Protein AF-A0A5A7XW42-F1 (afdb_monomer_lite)

Radius of gyration: 21.09 Å; chains: 1; bounding box: 44×24×58 Å

Structure (mmCIF, N/CA/C/O backbone):
data_AF-A0A5A7XW42-F1
#
_entry.id   AF-A0A5A7XW42-F1
#
loop_
_atom_site.group_PDB
_atom_site.id
_atom_site.type_symbol
_atom_site.label_atom_id
_atom_site.label_alt_id
_atom_site.label_comp_id
_atom_site.label_asym_id
_atom_site.label_entity_id
_atom_site.label_seq_id
_atom_site.pdbx_PDB_ins_code
_atom_site.Cartn_x
_atom_site.Cartn_y
_atom_site.Cartn_z
_atom_site.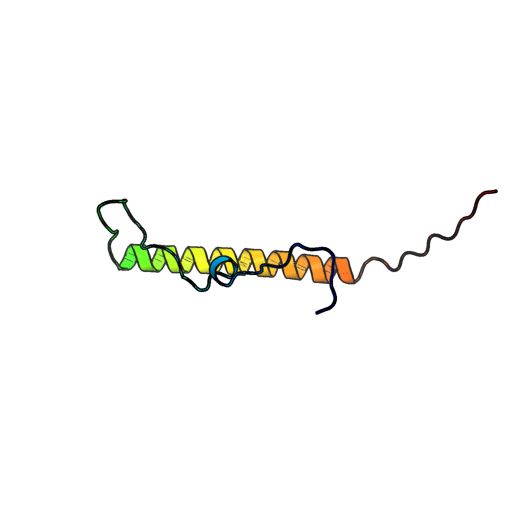occupancy
_atom_site.B_iso_or_equiv
_atom_site.auth_seq_id
_atom_site.auth_comp_id
_atom_site.auth_asym_id
_atom_site.auth_atom_id
_atom_site.pdbx_PDB_model_num
ATOM 1 N N . LEU A 1 1 ? 25.399 -5.006 -4.766 1.00 71.62 1 LEU A N 1
ATOM 2 C CA . LEU A 1 1 ? 24.478 -4.804 -5.906 1.00 71.62 1 LEU A CA 1
ATOM 3 C C . LEU A 1 1 ? 25.190 -3.895 -6.886 1.00 71.62 1 LEU A C 1
ATOM 5 O O . LEU A 1 1 ? 25.661 -2.848 -6.458 1.00 71.62 1 LEU A O 1
ATOM 9 N N . GLU A 1 2 ? 25.325 -4.309 -8.144 1.00 77.31 2 GLU A N 1
ATOM 10 C CA . GLU A 1 2 ? 25.761 -3.391 -9.204 1.00 77.31 2 GLU A CA 1
ATOM 11 C C . GLU A 1 2 ? 24.698 -2.304 -9.390 1.00 77.31 2 GLU A C 1
ATOM 13 O O . GLU A 1 2 ? 23.551 -2.507 -9.000 1.00 77.31 2 GLU A O 1
ATOM 18 N N . TYR A 1 3 ? 25.054 -1.139 -9.917 1.00 73.62 3 TYR A N 1
ATOM 19 C CA . TYR A 1 3 ? 24.089 -0.062 -10.126 1.00 73.62 3 TYR A CA 1
ATOM 20 C C . TYR A 1 3 ? 23.418 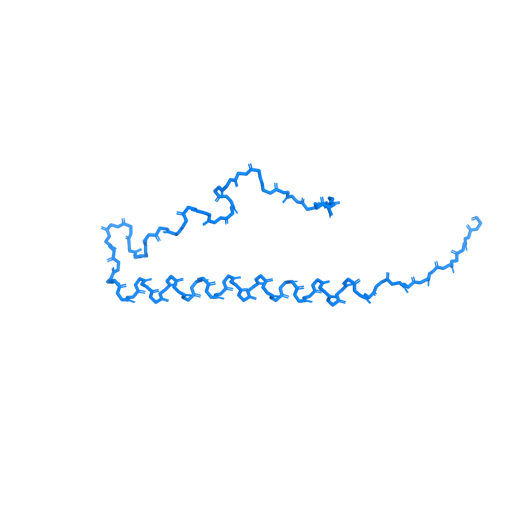-0.214 -11.497 1.00 73.62 3 TYR A C 1
ATOM 22 O O . TYR A 1 3 ? 24.077 -0.059 -12.518 1.00 73.62 3 TYR A O 1
ATOM 30 N N . GLN A 1 4 ? 22.109 -0.486 -11.534 1.00 78.81 4 GLN A N 1
ATOM 31 C CA . GLN A 1 4 ? 21.346 -0.656 -12.786 1.00 78.81 4 GLN A CA 1
ATOM 32 C C . GLN A 1 4 ? 20.640 0.631 -13.265 1.00 78.81 4 GLN A C 1
ATOM 34 O O . GLN A 1 4 ? 19.708 0.559 -14.060 1.00 78.81 4 GLN A O 1
ATOM 39 N N . GLY A 1 5 ? 21.017 1.815 -12.767 1.00 81.31 5 GLY A N 1
ATOM 40 C CA . GLY A 1 5 ? 20.399 3.087 -13.181 1.00 81.31 5 GLY A CA 1
ATOM 41 C C . GLY A 1 5 ? 19.044 3.413 -12.532 1.00 81.31 5 GLY A C 1
ATOM 42 O O . GLY A 1 5 ? 18.464 4.454 -12.830 1.00 81.31 5 GLY A O 1
ATOM 43 N N . ALA A 1 6 ? 18.536 2.562 -11.635 1.00 79.44 6 ALA A N 1
ATOM 44 C CA . ALA A 1 6 ? 17.286 2.804 -10.916 1.00 79.44 6 ALA A CA 1
ATOM 45 C C . ALA A 1 6 ? 17.489 3.731 -9.699 1.00 79.44 6 ALA A C 1
ATOM 47 O O . ALA A 1 6 ? 18.517 3.641 -9.018 1.00 79.44 6 ALA A O 1
ATOM 48 N N . PRO A 1 7 ? 16.508 4.593 -9.364 1.00 81.62 7 PRO A N 1
ATOM 49 C CA . PRO A 1 7 ? 16.580 5.423 -8.168 1.00 81.62 7 PRO A CA 1
ATOM 50 C C . PRO A 1 7 ? 16.570 4.544 -6.910 1.00 81.62 7 PRO A C 1
ATOM 52 O O . PRO A 1 7 ? 15.573 3.898 -6.592 1.00 81.62 7 PRO A O 1
ATOM 55 N N . LEU A 1 8 ? 17.688 4.532 -6.180 1.00 81.19 8 LEU A N 1
ATOM 56 C CA . LEU A 1 8 ? 17.813 3.767 -4.940 1.00 81.19 8 LEU A CA 1
ATOM 57 C C . LEU A 1 8 ? 17.188 4.533 -3.760 1.00 81.19 8 LEU A C 1
ATOM 59 O O . LEU A 1 8 ? 17.522 5.707 -3.545 1.00 81.19 8 LEU A O 1
ATOM 63 N N . PRO A 1 9 ? 16.306 3.902 -2.963 1.00 79.31 9 PRO A N 1
ATOM 64 C CA . PRO A 1 9 ? 15.735 4.533 -1.782 1.00 79.31 9 PRO A CA 1
ATOM 65 C C . PRO A 1 9 ? 16.826 4.784 -0.734 1.00 79.31 9 PRO A C 1
ATOM 67 O O . PRO A 1 9 ? 17.513 3.871 -0.289 1.00 79.31 9 PRO A O 1
ATOM 70 N N . LYS A 1 10 ? 16.966 6.047 -0.317 1.00 82.62 10 LYS A N 1
ATOM 71 C CA . LYS A 1 10 ? 17.974 6.484 0.670 1.00 82.62 10 LYS A CA 1
ATOM 72 C C . LYS A 1 10 ? 17.460 6.496 2.113 1.00 82.62 10 LYS A C 1
ATOM 74 O O . LYS A 1 10 ? 18.224 6.761 3.032 1.00 82.62 10 LYS A O 1
ATOM 79 N N . ARG A 1 11 ? 16.153 6.294 2.312 1.00 84.50 11 ARG A N 1
ATOM 80 C CA . ARG A 1 11 ? 15.485 6.375 3.620 1.00 84.50 11 ARG A CA 1
ATOM 81 C C . ARG A 1 11 ? 14.675 5.113 3.887 1.00 84.50 11 ARG A C 1
ATOM 83 O O . ARG A 1 11 ? 13.958 4.649 3.003 1.00 84.50 11 ARG A O 1
ATOM 90 N N . MET A 1 12 ? 14.733 4.620 5.126 1.00 82.44 12 MET A N 1
ATOM 91 C CA . MET A 1 12 ? 14.028 3.402 5.552 1.00 82.44 12 MET A CA 1
ATOM 92 C C . MET A 1 12 ? 12.502 3.522 5.464 1.00 82.44 12 MET A C 1
ATOM 94 O O . MET A 1 12 ? 11.827 2.546 5.164 1.00 82.44 12 MET A O 1
ATOM 98 N N . ASN A 1 13 ? 11.943 4.726 5.625 1.00 76.44 13 ASN A N 1
ATOM 99 C CA . ASN A 1 13 ? 10.497 4.947 5.502 1.00 76.44 13 ASN A CA 1
ATOM 100 C C . ASN A 1 13 ? 9.939 4.665 4.094 1.00 76.44 13 ASN A C 1
ATOM 102 O O . ASN A 1 13 ? 8.730 4.564 3.929 1.00 76.44 13 ASN A O 1
ATOM 106 N N . LYS A 1 14 ? 10.802 4.551 3.076 1.00 76.88 14 LYS A N 1
ATOM 107 C CA . LYS A 1 14 ? 10.420 4.167 1.711 1.00 76.88 14 LYS A CA 1
ATOM 108 C C . LYS A 1 14 ? 10.536 2.666 1.447 1.00 76.88 14 LYS A C 1
ATOM 110 O O . LYS A 1 14 ? 10.147 2.231 0.372 1.00 76.88 14 LYS A O 1
ATOM 115 N N . LEU A 1 15 ? 11.040 1.893 2.411 1.00 77.56 15 LEU A N 1
ATOM 116 C CA . LEU A 1 15 ? 11.122 0.430 2.345 1.00 77.56 15 LEU A CA 1
ATOM 117 C C . LEU A 1 15 ? 9.894 -0.265 2.961 1.00 77.56 15 LEU A C 1
ATOM 119 O O . LEU A 1 15 ? 9.881 -1.486 3.049 1.00 77.56 15 LEU A O 1
ATOM 123 N N . GLY A 1 16 ? 8.889 0.489 3.423 1.00 75.38 16 GLY A N 1
ATOM 124 C CA . GLY A 1 16 ? 7.694 -0.069 4.072 1.00 75.38 16 GLY A CA 1
ATOM 125 C C . GLY A 1 16 ? 7.877 -0.442 5.550 1.00 75.38 16 GLY A C 1
ATOM 126 O O . GLY A 1 16 ? 6.956 -0.960 6.166 1.00 75.38 16 GLY A O 1
ATOM 127 N N . SER A 1 17 ? 9.028 -0.141 6.165 1.00 73.12 17 SER A N 1
ATOM 128 C CA . SER A 1 17 ? 9.344 -0.566 7.543 1.00 73.12 17 SER A CA 1
ATOM 129 C C . SER A 1 17 ? 8.494 0.085 8.642 1.00 73.12 17 SER A C 1
ATOM 131 O O . SER A 1 17 ? 8.523 -0.378 9.775 1.00 73.12 17 SER A O 1
ATOM 133 N N . ALA A 1 18 ? 7.774 1.169 8.339 1.00 76.62 18 ALA A N 1
ATOM 134 C CA . ALA A 1 18 ? 6.926 1.870 9.306 1.00 76.62 18 ALA A CA 1
ATOM 135 C C . ALA A 1 18 ? 5.514 1.262 9.439 1.00 76.62 18 ALA A C 1
ATOM 137 O O . ALA A 1 18 ? 4.754 1.705 10.295 1.00 76.62 18 ALA A O 1
ATOM 138 N N . GLY A 1 19 ? 5.167 0.266 8.614 1.00 79.12 19 GLY A N 1
ATOM 139 C CA . GLY A 1 19 ? 3.817 -0.297 8.552 1.00 79.12 19 GLY A CA 1
ATOM 140 C C . GLY A 1 19 ? 2.807 0.623 7.857 1.00 79.12 19 GLY A C 1
ATOM 141 O O . GLY A 1 19 ? 3.171 1.643 7.264 1.00 79.12 19 GLY A O 1
ATOM 142 N N . ALA A 1 20 ? 1.532 0.236 7.922 1.00 75.12 20 ALA A N 1
ATOM 143 C CA . ALA A 1 20 ? 0.402 1.010 7.418 1.00 75.12 20 ALA A CA 1
ATOM 144 C C . ALA A 1 20 ? -0.354 1.679 8.584 1.00 75.12 20 ALA A C 1
ATOM 146 O O . ALA A 1 20 ? -0.417 1.103 9.674 1.00 75.12 20 ALA A O 1
ATOM 147 N N . PRO A 1 21 ? -0.930 2.881 8.390 1.00 79.38 21 PRO A N 1
ATOM 148 C CA . PRO A 1 21 ? -1.873 3.436 9.357 1.00 79.38 21 PRO A CA 1
ATOM 149 C C . PRO A 1 21 ? -3.077 2.493 9.525 1.00 79.38 21 PRO A C 1
ATOM 151 O O . PRO A 1 21 ? -3.424 1.765 8.594 1.00 79.38 21 PRO A O 1
ATOM 154 N N . GLY A 1 22 ? -3.706 2.511 10.706 1.00 77.62 22 GLY A N 1
ATOM 155 C CA . GLY A 1 22 ? -4.932 1.745 10.955 1.00 77.62 22 GLY A CA 1
ATOM 156 C C . GLY A 1 22 ? -6.008 2.082 9.922 1.00 77.62 22 GLY A C 1
ATOM 157 O O . GLY A 1 22 ? -6.126 3.238 9.508 1.00 77.62 22 GLY A O 1
ATOM 158 N N . THR A 1 23 ? -6.745 1.069 9.469 1.00 76.12 23 THR A N 1
ATOM 159 C CA . THR A 1 23 ? -7.817 1.263 8.489 1.00 76.12 23 THR A CA 1
ATOM 160 C C . THR A 1 23 ? -9.044 1.877 9.161 1.00 76.12 23 THR A C 1
ATOM 162 O O . THR A 1 23 ? -9.257 1.732 10.368 1.00 76.12 23 THR A O 1
ATOM 165 N N . GLY A 1 24 ? -9.818 2.610 8.370 1.00 81.75 24 GLY A N 1
ATOM 166 C CA . GLY A 1 24 ? -11.085 3.194 8.784 1.00 81.75 24 GLY A CA 1
ATOM 167 C C . GLY A 1 24 ? -11.167 4.681 8.525 1.00 81.75 24 GLY A C 1
ATOM 168 O O . GLY A 1 24 ? -10.457 5.241 7.682 1.00 81.75 24 GLY A O 1
ATOM 169 N N . ASN A 1 25 ? -12.084 5.329 9.230 1.00 82.69 25 ASN A N 1
ATOM 170 C CA . ASN A 1 25 ? -12.302 6.755 9.090 1.00 82.69 25 ASN A CA 1
ATOM 171 C C . ASN A 1 25 ? -11.239 7.552 9.860 1.00 82.69 25 ASN A C 1
ATOM 173 O O . ASN A 1 25 ? -10.699 7.104 10.867 1.00 82.69 25 ASN A O 1
ATOM 177 N N . PHE A 1 26 ? -10.999 8.800 9.448 1.00 83.12 26 PHE A N 1
ATOM 178 C CA . PHE A 1 26 ? -10.002 9.673 10.084 1.00 83.12 26 PHE A CA 1
ATOM 179 C C . PHE A 1 26 ? -10.212 9.851 11.601 1.00 83.12 26 PHE A C 1
ATOM 181 O O . PHE A 1 26 ? -9.254 10.063 12.339 1.00 83.12 26 PHE A O 1
ATOM 188 N N . LEU A 1 27 ? -11.466 9.774 12.058 1.00 88.81 27 LEU A N 1
ATOM 189 C CA . LEU A 1 27 ? -11.852 9.957 13.460 1.00 88.81 27 LEU A CA 1
ATOM 190 C C . LEU A 1 27 ? -12.224 8.656 14.183 1.00 88.81 27 LEU A C 1
ATOM 192 O O . LEU A 1 27 ? -12.237 8.642 15.412 1.00 88.81 27 LEU A O 1
ATOM 196 N N . TYR A 1 28 ? -12.553 7.591 13.447 1.00 86.06 28 TYR A N 1
ATOM 197 C CA . TYR A 1 28 ? -13.087 6.352 14.013 1.00 86.06 28 TYR A CA 1
ATOM 198 C C . TYR A 1 28 ? -12.466 5.144 13.306 1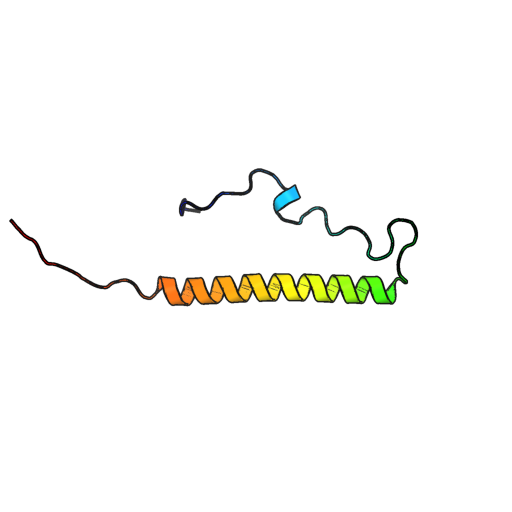.00 86.06 28 TYR A C 1
ATOM 200 O O . TYR A 1 28 ? -12.569 5.071 12.080 1.00 86.06 28 TYR A O 1
ATOM 208 N N . PRO A 1 29 ? -11.842 4.215 14.048 1.00 85.56 29 PRO A N 1
ATOM 209 C CA . PRO A 1 29 ? -11.254 3.016 13.465 1.00 85.56 29 PRO A CA 1
ATOM 210 C C . PRO A 1 29 ? -12.331 2.020 13.025 1.00 85.56 29 PRO A C 1
ATOM 212 O O . PRO A 1 29 ? -13.440 2.012 13.568 1.00 85.56 29 PRO A O 1
ATOM 215 N N . ASP A 1 30 ? -11.969 1.158 12.080 1.00 84.75 30 ASP A N 1
ATOM 216 C CA . ASP A 1 30 ? -12.775 -0.012 11.731 1.00 84.75 30 ASP A CA 1
ATOM 217 C C . ASP A 1 30 ? -12.699 -1.087 12.837 1.00 84.75 30 ASP A C 1
ATOM 219 O O . ASP A 1 30 ? -11.765 -1.086 13.648 1.00 84.75 30 ASP A O 1
ATOM 223 N N . PRO A 1 31 ? -13.651 -2.038 12.883 1.00 85.69 31 PRO A N 1
ATOM 224 C CA . PRO A 1 31 ? -13.547 -3.220 13.735 1.00 85.69 31 PRO A CA 1
ATOM 225 C C . PRO A 1 31 ? -12.279 -4.038 13.438 1.00 85.69 31 PRO A C 1
ATOM 227 O O . PRO A 1 31 ? -11.847 -4.162 12.290 1.00 85.69 31 PRO A O 1
ATOM 230 N N . GLU A 1 32 ? -11.710 -4.674 14.461 1.00 83.31 32 GLU A N 1
ATOM 231 C CA . GLU A 1 32 ? -10.401 -5.336 14.396 1.00 83.31 32 GLU A CA 1
ATOM 232 C C . GLU A 1 32 ? -10.323 -6.464 13.358 1.00 83.31 32 GLU A C 1
ATOM 234 O O . GLU A 1 32 ? -9.288 -6.651 12.715 1.00 83.31 32 GLU A O 1
ATOM 239 N N . GLY A 1 33 ? -11.423 -7.198 13.160 1.00 84.69 33 GLY A N 1
ATOM 240 C CA . GLY A 1 33 ? -11.494 -8.283 12.182 1.00 84.69 33 GLY A CA 1
ATOM 241 C C . GLY A 1 33 ? -11.467 -7.787 10.735 1.00 84.69 33 GLY A C 1
ATOM 242 O O . GLY A 1 33 ? -10.837 -8.411 9.880 1.00 84.69 33 GLY A O 1
ATOM 243 N N . GLU A 1 34 ? -12.107 -6.649 10.465 1.00 84.19 34 GLU A N 1
ATOM 244 C CA . GLU A 1 34 ? -12.114 -6.028 9.139 1.00 84.19 34 GLU A CA 1
ATOM 245 C C . GLU A 1 34 ? -10.755 -5.394 8.836 1.00 84.19 34 GLU A C 1
ATOM 247 O O . GLU A 1 34 ? -10.177 -5.647 7.777 1.00 84.19 34 GLU A O 1
ATOM 252 N N . GLN A 1 35 ? -10.179 -4.682 9.809 1.00 85.75 35 GLN A N 1
ATOM 253 C CA . GLN A 1 35 ? -8.836 -4.121 9.689 1.00 85.75 35 GLN A CA 1
ATOM 254 C C . GLN A 1 35 ? -7.787 -5.201 9.385 1.00 85.75 35 GLN A C 1
ATOM 256 O O . GLN A 1 35 ? -6.977 -5.029 8.472 1.00 85.75 35 GLN A O 1
ATOM 261 N N . ALA A 1 36 ? -7.795 -6.322 10.116 1.00 85.56 36 ALA A N 1
ATOM 262 C CA . ALA A 1 36 ? -6.848 -7.414 9.890 1.00 85.56 36 ALA A CA 1
ATOM 263 C C . ALA A 1 36 ? -6.976 -8.004 8.476 1.00 85.56 36 ALA A C 1
ATOM 265 O O . ALA A 1 36 ? -5.974 -8.162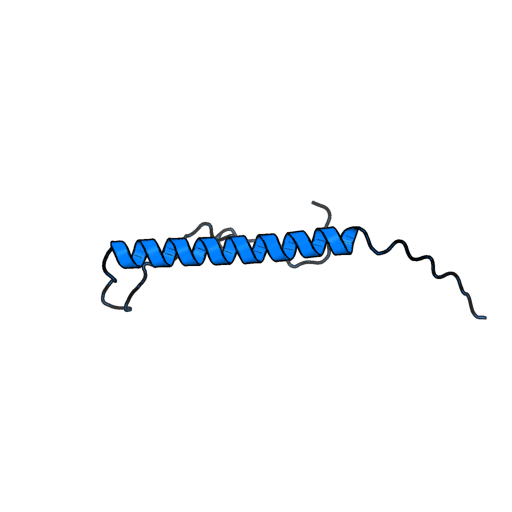 7.777 1.00 85.56 36 ALA A O 1
ATOM 266 N N . ALA A 1 37 ? -8.206 -8.259 8.018 1.00 87.94 37 ALA A N 1
ATOM 267 C CA . ALA A 1 37 ? -8.453 -8.798 6.684 1.00 87.94 37 ALA A CA 1
ATOM 268 C C . ALA A 1 37 ? -7.984 -7.847 5.568 1.00 87.94 37 ALA A C 1
ATOM 270 O O . ALA A 1 37 ? -7.411 -8.295 4.571 1.00 87.94 37 ALA A O 1
ATOM 271 N N . LEU A 1 38 ? -8.196 -6.537 5.733 1.00 86.25 38 LEU A N 1
ATOM 272 C CA . LEU A 1 38 ? -7.761 -5.521 4.771 1.00 86.25 38 LEU A CA 1
ATOM 273 C C . LEU A 1 38 ? -6.236 -5.401 4.709 1.00 86.25 38 LEU A C 1
ATOM 275 O O . LEU A 1 38 ? -5.669 -5.337 3.616 1.00 86.25 38 LEU A O 1
ATOM 279 N N . VAL A 1 39 ? -5.572 -5.406 5.866 1.00 87.44 39 VAL A N 1
ATOM 280 C CA . VAL A 1 39 ? -4.108 -5.360 5.960 1.00 87.44 39 VAL A CA 1
ATOM 281 C C . VAL A 1 39 ? -3.489 -6.597 5.304 1.00 87.44 39 VAL A C 1
ATOM 283 O O . VAL A 1 39 ? -2.601 -6.463 4.459 1.00 87.44 39 VAL A O 1
ATOM 286 N N . ASP A 1 40 ? -4.010 -7.791 5.594 1.00 86.81 40 ASP A N 1
ATOM 287 C CA . ASP A 1 40 ? -3.537 -9.036 4.982 1.00 86.81 40 ASP A CA 1
ATOM 288 C C . ASP A 1 40 ? -3.738 -9.043 3.462 1.00 86.81 40 ASP A C 1
ATOM 290 O O . ASP A 1 40 ? -2.833 -9.417 2.708 1.00 86.81 40 ASP A O 1
ATOM 294 N N . ALA A 1 41 ? -4.900 -8.591 2.983 1.00 88.19 41 ALA A N 1
ATOM 295 C CA . ALA A 1 41 ? -5.174 -8.489 1.554 1.00 88.19 41 ALA A CA 1
ATOM 296 C C . ALA A 1 41 ? -4.222 -7.503 0.852 1.00 88.19 41 ALA A C 1
ATOM 298 O O . ALA A 1 41 ? -3.708 -7.810 -0.230 1.00 88.19 41 ALA A O 1
ATOM 299 N N . ALA A 1 42 ? -3.945 -6.350 1.471 1.00 86.50 42 ALA A N 1
ATOM 300 C CA . ALA A 1 42 ? -3.016 -5.353 0.947 1.00 86.50 42 ALA A CA 1
ATOM 301 C C . ALA A 1 42 ? -1.587 -5.908 0.857 1.00 86.50 42 ALA A C 1
ATOM 303 O O . ALA A 1 42 ? -0.972 -5.854 -0.212 1.00 86.50 42 ALA A O 1
ATOM 304 N N . HIS A 1 43 ? -1.093 -6.542 1.924 1.00 87.12 43 HIS A N 1
ATOM 305 C CA . HIS A 1 43 ? 0.224 -7.181 1.920 1.00 87.12 43 HIS A CA 1
ATOM 306 C C . HIS A 1 43 ? 0.330 -8.275 0.850 1.00 87.12 43 HIS A C 1
ATOM 308 O O . HIS A 1 43 ? 1.317 -8.340 0.113 1.00 87.12 43 HIS A O 1
ATOM 314 N N . GLN A 1 44 ? -0.699 -9.114 0.693 1.00 89.56 44 GLN A N 1
ATOM 315 C CA . GLN A 1 44 ? -0.719 -10.128 -0.363 1.00 89.56 44 GLN A CA 1
ATOM 316 C C . GLN A 1 44 ? -0.681 -9.510 -1.766 1.00 89.56 44 GLN A C 1
ATOM 318 O O . GLN A 1 44 ? 0.006 -10.038 -2.645 1.00 89.56 44 GLN A O 1
ATOM 323 N N . ALA A 1 45 ? -1.395 -8.406 -1.998 1.00 88.06 45 ALA A N 1
ATOM 324 C CA . ALA A 1 45 ? -1.390 -7.710 -3.281 1.00 88.06 45 ALA A CA 1
ATOM 325 C C . ALA A 1 45 ? -0.006 -7.124 -3.609 1.00 88.06 45 ALA A C 1
ATOM 327 O O . ALA A 1 45 ? 0.489 -7.316 -4.724 1.00 88.06 45 ALA A O 1
ATOM 328 N N . GLU A 1 46 ? 0.655 -6.490 -2.636 1.00 86.25 46 GLU A N 1
ATOM 329 C CA . GLU A 1 46 ? 2.020 -5.968 -2.779 1.00 86.25 46 GLU A CA 1
ATOM 330 C C . GLU A 1 46 ? 3.017 -7.082 -3.117 1.00 86.25 46 GLU A C 1
ATOM 332 O O . GLU A 1 46 ? 3.775 -6.981 -4.087 1.00 86.25 46 GLU A O 1
ATOM 337 N N . HIS A 1 47 ? 2.971 -8.193 -2.376 1.00 89.31 47 HIS A N 1
ATOM 338 C CA . HIS A 1 47 ? 3.823 -9.350 -2.639 1.00 89.31 47 HIS A CA 1
ATOM 339 C C . HIS A 1 47 ? 3.591 -9.929 -4.038 1.00 89.31 47 HIS A C 1
ATOM 341 O O . HIS A 1 47 ? 4.558 -10.203 -4.753 1.00 89.31 47 HIS A O 1
ATOM 347 N N . ARG A 1 48 ? 2.330 -10.074 -4.468 1.00 89.44 48 ARG A N 1
ATOM 348 C CA . ARG A 1 48 ? 1.994 -10.546 -5.822 1.00 89.44 48 ARG A CA 1
ATOM 349 C C . ARG A 1 48 ? 2.554 -9.615 -6.896 1.00 89.44 48 ARG A C 1
ATOM 351 O O . ARG A 1 48 ? 3.135 -10.104 -7.864 1.00 89.44 48 ARG A O 1
ATOM 358 N N . ALA A 1 49 ? 2.438 -8.299 -6.718 1.00 88.62 49 ALA A N 1
ATOM 359 C CA . ALA A 1 49 ? 2.971 -7.317 -7.661 1.00 88.62 49 ALA A CA 1
ATOM 360 C C . ALA A 1 49 ? 4.504 -7.398 -7.771 1.00 88.62 49 ALA A C 1
ATOM 362 O O . ALA A 1 49 ? 5.044 -7.457 -8.878 1.00 88.62 49 ALA A O 1
ATOM 363 N N . ILE A 1 50 ? 5.210 -7.477 -6.638 1.00 87.94 50 ILE A N 1
ATOM 364 C CA . ILE A 1 50 ? 6.676 -7.606 -6.606 1.00 87.94 50 ILE A CA 1
ATOM 365 C C . ILE A 1 50 ? 7.123 -8.913 -7.274 1.00 87.94 50 ILE A C 1
ATOM 367 O O . ILE A 1 50 ? 8.055 -8.910 -8.082 1.00 87.94 50 ILE A O 1
ATOM 371 N N . VAL A 1 51 ? 6.452 -10.029 -6.978 1.00 91.19 51 VAL A N 1
ATOM 372 C CA . VAL A 1 51 ? 6.763 -11.336 -7.576 1.00 91.19 51 VAL A CA 1
ATOM 373 C C . VAL A 1 51 ? 6.535 -11.316 -9.087 1.00 91.19 51 VAL A C 1
ATOM 375 O O . VAL A 1 51 ? 7.407 -11.770 -9.828 1.00 91.19 51 VAL A O 1
ATOM 378 N N . ALA A 1 52 ? 5.426 -10.744 -9.562 1.00 88.94 52 ALA A N 1
ATOM 379 C CA . ALA A 1 52 ? 5.141 -10.627 -10.991 1.00 88.94 52 ALA A CA 1
ATOM 380 C C . ALA A 1 52 ? 6.203 -9.788 -11.728 1.00 88.94 52 ALA A C 1
ATOM 382 O O . ALA A 1 52 ? 6.681 -10.179 -12.797 1.00 88.94 52 ALA A O 1
ATOM 383 N N . LEU A 1 53 ? 6.633 -8.664 -11.138 1.00 84.94 53 LEU A N 1
ATOM 384 C CA . LEU A 1 53 ? 7.713 -7.839 -11.688 1.00 84.94 53 LEU A CA 1
ATOM 385 C C . LEU A 1 53 ? 9.048 -8.596 -11.718 1.00 84.94 53 LEU A C 1
ATOM 387 O O . LEU A 1 53 ? 9.747 -8.565 -12.732 1.00 84.94 53 LEU A O 1
ATOM 391 N N . LYS A 1 54 ? 9.381 -9.331 -10.651 1.00 85.75 54 LYS A N 1
ATOM 392 C CA . LYS A 1 54 ? 10.600 -10.150 -10.581 1.00 85.75 54 LYS A CA 1
ATOM 393 C C . LYS A 1 54 ? 10.601 -11.279 -11.617 1.00 85.75 54 LYS A C 1
ATOM 395 O O . LYS A 1 54 ? 11.620 -11.507 -12.263 1.00 85.75 54 LYS A O 1
ATOM 400 N N . GLN A 1 55 ? 9.469 -11.956 -11.817 1.00 85.06 55 GLN A N 1
ATOM 401 C CA . GLN A 1 55 ? 9.323 -12.985 -12.853 1.00 85.06 55 GLN A CA 1
ATOM 402 C C . GLN A 1 55 ? 9.568 -12.404 -14.250 1.00 85.06 55 GLN A C 1
ATOM 404 O O . GLN A 1 55 ? 10.349 -12.960 -15.020 1.00 85.06 55 GLN A O 1
ATOM 409 N N . ARG A 1 56 ? 8.979 -11.242 -14.559 1.00 78.75 56 ARG A N 1
ATOM 410 C CA . ARG A 1 56 ? 9.193 -10.538 -15.836 1.00 78.75 56 ARG A CA 1
ATOM 411 C C . ARG A 1 56 ? 10.654 -10.142 -16.052 1.00 78.75 56 ARG A C 1
ATOM 413 O O . ARG A 1 56 ? 11.156 -10.276 -17.163 1.00 78.75 56 ARG A O 1
ATOM 420 N N . GLN A 1 57 ? 11.346 -9.691 -15.006 1.00 80.62 57 GLN A N 1
ATOM 421 C CA . GLN A 1 57 ? 12.778 -9.384 -15.077 1.00 80.62 57 GLN A CA 1
ATOM 422 C C . GLN A 1 57 ? 13.624 -10.632 -15.354 1.00 80.62 57 GLN A C 1
ATOM 424 O O . GLN A 1 57 ? 14.533 -10.562 -16.174 1.00 80.62 57 GLN A O 1
ATOM 429 N N . GLY A 1 58 ? 13.307 -11.774 -14.735 1.00 72.94 58 GLY A N 1
ATOM 430 C CA . GLY A 1 58 ? 13.995 -13.042 -15.007 1.00 72.94 58 GLY A CA 1
ATOM 431 C C . GLY A 1 58 ? 13.804 -13.533 -16.446 1.00 72.94 58 GLY A C 1
ATOM 432 O O . GLY A 1 58 ? 14.754 -14.001 -17.066 1.00 72.94 58 GLY A O 1
ATOM 433 N N . VAL A 1 59 ? 12.600 -13.363 -17.005 1.00 72.19 59 VAL A N 1
ATOM 434 C CA . VAL A 1 59 ? 12.306 -13.704 -18.408 1.00 72.19 59 VAL A CA 1
ATOM 435 C C . VAL A 1 59 ? 13.042 -12.770 -19.378 1.00 72.19 59 VAL A C 1
ATOM 437 O O . VAL A 1 59 ? 13.668 -13.242 -20.323 1.00 72.19 59 VAL A O 1
ATOM 440 N N . ASN A 1 60 ? 13.035 -11.456 -19.130 1.00 61.25 60 ASN A N 1
ATOM 441 C CA . ASN A 1 60 ? 13.710 -10.482 -19.998 1.00 61.25 60 ASN A CA 1
ATOM 442 C C . ASN A 1 60 ? 15.244 -10.513 -19.873 1.00 61.25 60 ASN A C 1
ATOM 444 O O . ASN A 1 60 ? 15.941 -10.237 -20.848 1.00 61.25 60 ASN A O 1
ATOM 448 N N . GLY A 1 61 ? 15.784 -10.867 -18.703 1.0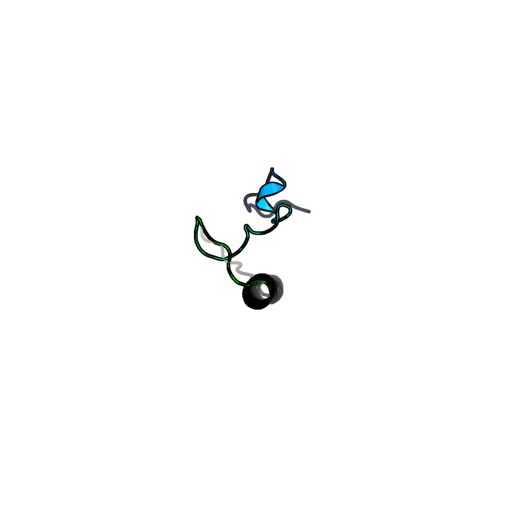0 56.09 61 GLY A N 1
ATOM 449 C CA . GLY A 1 61 ? 17.227 -10.988 -18.468 1.00 56.09 61 GLY A CA 1
ATOM 450 C C . GLY A 1 61 ? 17.889 -12.150 -19.215 1.00 56.09 61 GLY A C 1
ATOM 451 O O . GLY A 1 61 ? 19.105 -12.154 -19.367 1.00 56.09 61 GLY A O 1
ATOM 452 N N . ASN A 1 62 ? 17.102 -13.102 -19.729 1.00 51.31 62 ASN A N 1
ATOM 453 C CA . ASN A 1 62 ? 17.582 -14.252 -20.501 1.00 51.31 62 ASN A CA 1
ATOM 454 C C . ASN A 1 62 ? 17.389 -14.085 -22.027 1.00 51.31 62 ASN A C 1
ATOM 456 O O . ASN A 1 62 ? 17.526 -15.052 -22.773 1.00 51.31 62 ASN A O 1
ATOM 460 N N . GLY A 1 63 ? 17.024 -12.883 -22.497 1.00 50.88 63 GLY A N 1
ATOM 461 C CA . GLY A 1 63 ? 16.505 -12.658 -23.854 1.00 50.88 63 GLY A CA 1
ATOM 462 C C . GLY A 1 63 ? 17.221 -11.618 -24.720 1.00 50.88 63 GLY A C 1
ATOM 463 O O . GLY A 1 63 ? 16.666 -11.242 -25.746 1.00 50.88 63 GLY A O 1
ATOM 464 N N . SER A 1 64 ? 18.418 -11.136 -24.369 1.00 53.84 64 SER A N 1
ATOM 465 C CA . SER A 1 64 ? 19.164 -10.226 -25.256 1.00 53.84 64 SER A CA 1
ATOM 466 C C . SER A 1 64 ? 20.651 -10.563 -25.315 1.00 53.84 64 SER A C 1
ATOM 468 O O . SER A 1 64 ? 21.508 -9.840 -24.818 1.00 53.84 64 SER A O 1
ATOM 470 N N . ASN A 1 65 ? 20.944 -11.699 -25.947 1.00 52.28 65 ASN A N 1
ATOM 471 C CA . ASN A 1 65 ? 22.195 -11.898 -26.670 1.00 52.28 65 ASN A CA 1
ATOM 472 C C . ASN A 1 65 ? 21.840 -12.016 -28.161 1.00 52.28 65 ASN A C 1
ATOM 474 O O . ASN A 1 65 ? 21.814 -13.103 -28.732 1.00 52.28 65 ASN A O 1
ATOM 478 N N . GLY A 1 66 ? 21.434 -10.892 -28.754 1.00 44.47 66 GLY A N 1
ATOM 479 C CA . GLY A 1 66 ? 21.070 -10.768 -30.164 1.00 44.47 66 GLY A CA 1
ATOM 480 C C . GLY A 1 66 ? 22.111 -9.936 -30.898 1.00 44.47 66 GLY A C 1
ATOM 481 O O . GLY A 1 66 ? 22.009 -8.716 -30.951 1.00 44.47 66 GLY A O 1
ATOM 482 N N . ASN A 1 67 ? 23.125 -10.622 -31.421 1.00 49.25 67 ASN A N 1
ATOM 483 C 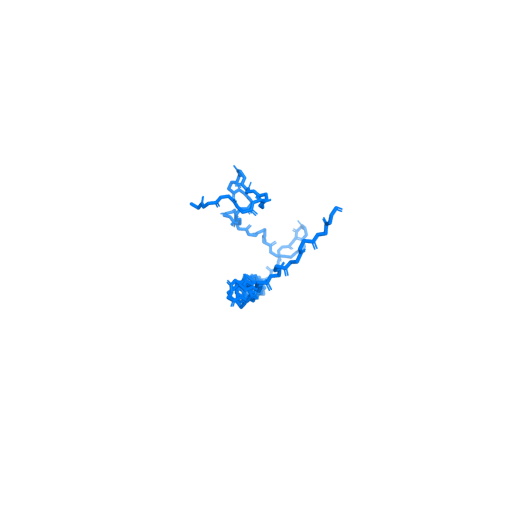CA . ASN A 1 67 ? 24.135 -10.120 -32.345 1.00 49.25 67 ASN A CA 1
ATOM 484 C C . ASN A 1 67 ? 23.507 -9.290 -33.486 1.00 49.25 67 ASN A C 1
ATOM 486 O O . ASN A 1 67 ? 22.638 -9.781 -34.204 1.00 49.25 67 ASN A O 1
ATOM 490 N N . GLY A 1 68 ? 23.984 -8.058 -33.662 1.00 41.19 68 GLY A N 1
ATOM 491 C CA . GLY A 1 68 ? 23.597 -7.140 -34.732 1.00 41.19 68 GLY A CA 1
ATOM 492 C C . GLY A 1 68 ? 24.816 -6.409 -35.283 1.00 41.19 68 GLY A C 1
ATOM 493 O O . GLY A 1 68 ? 24.911 -5.190 -35.198 1.00 41.19 68 GLY A O 1
ATOM 494 N N . SER A 1 69 ? 25.778 -7.163 -35.811 1.00 55.31 69 SER A N 1
ATOM 495 C CA . SER A 1 69 ? 26.816 -6.643 -36.698 1.00 55.31 69 SER A CA 1
ATOM 496 C C . SER A 1 69 ? 26.183 -6.050 -37.966 1.00 55.31 69 SER A C 1
ATOM 498 O O . SER A 1 69 ? 25.640 -6.809 -38.766 1.00 55.31 69 SER A O 1
ATOM 500 N N . ASN A 1 70 ? 26.285 -4.735 -38.190 1.00 50.34 70 ASN A N 1
ATOM 501 C CA . ASN A 1 70 ? 26.458 -4.191 -39.543 1.00 50.34 70 ASN A CA 1
ATOM 502 C C . ASN A 1 70 ? 26.948 -2.733 -39.499 1.00 50.34 70 ASN A C 1
ATOM 504 O O . ASN A 1 70 ? 26.274 -1.867 -38.944 1.00 50.34 70 ASN A O 1
ATOM 508 N N . GLY A 1 71 ? 28.129 -2.479 -40.067 1.00 49.00 71 GLY A N 1
ATOM 509 C CA . GLY A 1 71 ? 28.693 -1.136 -40.225 1.00 49.00 71 GLY A CA 1
ATOM 510 C C . GLY A 1 71 ? 28.054 -0.366 -41.373 1.00 49.00 71 GLY A C 1
ATOM 511 O O . GLY A 1 71 ? 27.381 -0.979 -42.191 1.00 49.00 71 GLY A O 1
ATOM 512 N N . HIS A 1 72 ? 28.295 0.946 -41.443 1.00 37.66 72 HIS A N 1
ATOM 513 C CA . HIS A 1 72 ? 28.209 1.768 -42.654 1.00 37.66 72 HIS A CA 1
ATOM 514 C C . HIS A 1 72 ? 29.243 2.908 -42.564 1.00 37.66 72 HIS A C 1
ATOM 516 O O . HIS A 1 72 ? 29.529 3.397 -41.470 1.00 37.66 72 HIS A O 1
ATOM 522 N N . HIS A 1 73 ? 29.815 3.203 -43.735 1.00 41.84 73 HIS A N 1
ATOM 523 C CA . HIS A 1 73 ? 30.864 4.169 -44.084 1.00 41.84 73 HIS A CA 1
ATOM 524 C C . HIS A 1 73 ? 30.642 5.603 -43.592 1.00 41.84 73 HIS A C 1
ATOM 526 O O . HIS A 1 73 ? 29.469 6.033 -43.543 1.00 41.84 73 HIS A O 1
#

Secondary structure (DSSP, 8-state):
----S-----SGGGTTTT-PPPSB-SSSBPPHHHHHHHHHHHHHHHHHHHHHHHHHHHHHHTS----------

Foldseek 3Di:
DDDPPDDDDPDVVVVCVVPDPADDDPVDGDPPVVRVVVSVVVVVVVVVVVVVVVVVCVVVVVPPPDDDDDDDD

Sequence (73 aa):
LEYQGAPLPKRMNKLGSAGAPGTGNFLYPDPEGEQAALVDAAHQAEHRAIVALKQRQGVNGNGSNGNGSNGHH

pLDDT: mean 76.21, std 14.01, range [37.66, 91.19]